Protein AF-A0A519SVS5-F1 (afdb_monomer_lite)

Radius of gyration: 12.11 Å; chains: 1; bounding box: 34×25×26 Å

Sequence (74 aa):
LALSTVKSHLERAYTKGLDLRMHDFLSDSQLAEIAAARAQLGGAPALRDLFDHLREKYDYFQLRLAGIKQQRGR

Secondary structure (DSSP, 8-state):
--HHHHHHHHHHHHHTT----GGGT--HHHHHHHHHHHHHTTSS--HHHHHHHTTT-S-HHHHHHHHHHHHHT-

Foldseek 3Di:
DPPVVVLVVVLVCVLVPHDDPLCVQANPVRLVVLCVLCVVVPNDDDLVSSCVSVVVPHDSSNSSSSVSVVVVVD

pLDDT: mean 81.82, std 8.02, range [48.94, 90.5]

Structure (mmCIF, N/CA/C/O backbone):
data_AF-A0A519SVS5-F1
#
_entry.id   AF-A0A519SVS5-F1
#
loop_
_atom_site.group_PDB
_atom_site.id
_atom_site.type_symbol
_atom_site.label_atom_id
_atom_site.label_alt_id
_atom_site.label_comp_id
_atom_site.label_asym_id
_atom_site.label_entity_id
_atom_site.label_seq_id
_atom_site.pdbx_PDB_ins_code
_atom_site.Cartn_x
_atom_site.Cartn_y
_atom_site.Cartn_z
_atom_site.occupancy
_atom_site.B_iso_or_equiv
_atom_site.auth_seq_id
_atom_site.auth_comp_id
_atom_site.auth_asym_id
_atom_site.auth_atom_id
_atom_site.pdbx_PDB_model_num
ATOM 1 N N . LEU A 1 1 ? 23.482 -7.996 0.005 1.00 54.22 1 LEU A N 1
ATOM 2 C CA . LEU A 1 1 ? 22.580 -7.139 -0.800 1.00 54.22 1 LEU A CA 1
ATOM 3 C C . LEU A 1 1 ? 21.914 -6.133 0.127 1.00 54.22 1 LEU A C 1
ATOM 5 O O . LEU A 1 1 ? 21.515 -6.530 1.214 1.00 54.22 1 LEU A O 1
ATOM 9 N N . ALA A 1 2 ? 21.792 -4.868 -0.274 1.00 74.88 2 ALA A N 1
ATOM 10 C CA . ALA A 1 2 ? 21.015 -3.897 0.493 1.00 74.88 2 ALA A CA 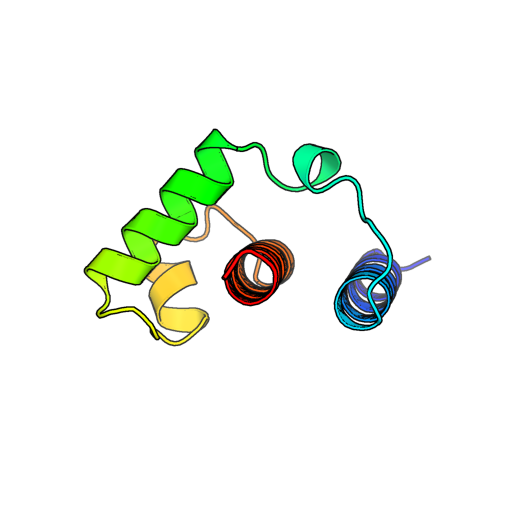1
ATOM 11 C C . ALA A 1 2 ? 19.515 -4.234 0.398 1.00 74.88 2 ALA A C 1
ATOM 13 O O . ALA A 1 2 ? 19.006 -4.502 -0.693 1.00 74.88 2 ALA A O 1
ATOM 14 N N . LEU A 1 3 ? 18.804 -4.208 1.530 1.00 71.50 3 LEU A N 1
ATOM 15 C CA . LEU A 1 3 ? 17.372 -4.533 1.616 1.00 71.50 3 LEU A CA 1
ATOM 16 C C . LEU A 1 3 ? 16.523 -3.675 0.654 1.00 71.50 3 LEU A C 1
ATOM 18 O O . LEU A 1 3 ? 15.564 -4.154 0.051 1.00 71.50 3 LEU A O 1
ATOM 22 N N . SER A 1 4 ? 16.926 -2.419 0.452 1.00 72.50 4 SER A N 1
ATOM 23 C CA . SER A 1 4 ? 16.283 -1.451 -0.444 1.00 72.50 4 SER A CA 1
ATOM 24 C C . SER A 1 4 ? 16.300 -1.887 -1.914 1.00 72.50 4 SER A C 1
ATOM 26 O O . SER A 1 4 ? 15.339 -1.649 -2.648 1.00 72.50 4 SER A O 1
ATOM 28 N N . THR A 1 5 ? 17.364 -2.570 -2.346 1.00 80.31 5 THR A N 1
ATOM 29 C CA . THR A 1 5 ? 17.493 -3.097 -3.711 1.00 80.31 5 THR A CA 1
ATOM 30 C C . THR A 1 5 ? 16.528 -4.258 -3.934 1.00 80.31 5 THR A C 1
ATOM 32 O O . THR A 1 5 ? 15.864 -4.315 -4.967 1.00 80.31 5 THR A O 1
ATOM 35 N N . VAL A 1 6 ? 16.389 -5.145 -2.942 1.00 80.25 6 VAL A N 1
ATOM 36 C CA . VAL A 1 6 ? 15.445 -6.272 -2.995 1.00 80.25 6 VAL A CA 1
ATOM 37 C C . VAL A 1 6 ? 14.002 -5.760 -3.045 1.00 80.25 6 VAL A C 1
ATOM 39 O O . VAL A 1 6 ? 13.257 -6.154 -3.939 1.00 80.25 6 VAL A O 1
ATOM 42 N N . LYS A 1 7 ? 13.633 -4.811 -2.169 1.00 78.94 7 LYS A N 1
ATOM 43 C CA . LYS A 1 7 ? 12.307 -4.160 -2.176 1.00 78.94 7 LYS A CA 1
ATOM 44 C C . LYS A 1 7 ? 11.996 -3.516 -3.540 1.00 78.94 7 LYS A C 1
ATOM 46 O O . LYS A 1 7 ? 10.957 -3.802 -4.127 1.00 78.94 7 LYS A O 1
ATOM 51 N N . SER A 1 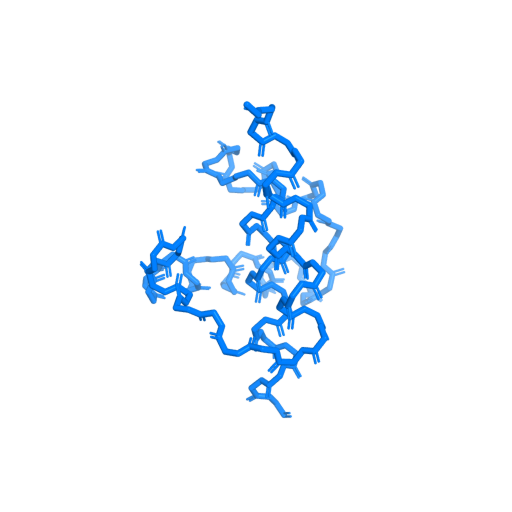8 ? 12.942 -2.769 -4.116 1.00 79.12 8 SER A N 1
ATOM 52 C CA . SER A 1 8 ? 12.760 -2.135 -5.437 1.00 79.12 8 SER A CA 1
ATOM 53 C C . SER A 1 8 ? 12.569 -3.149 -6.575 1.00 79.12 8 SER A C 1
ATOM 55 O O . SER A 1 8 ? 11.777 -2.927 -7.496 1.00 79.12 8 SER A O 1
ATOM 57 N N . HIS A 1 9 ? 13.290 -4.275 -6.538 1.00 81.75 9 HIS A N 1
ATOM 58 C CA . HIS A 1 9 ? 13.112 -5.350 -7.516 1.00 81.75 9 H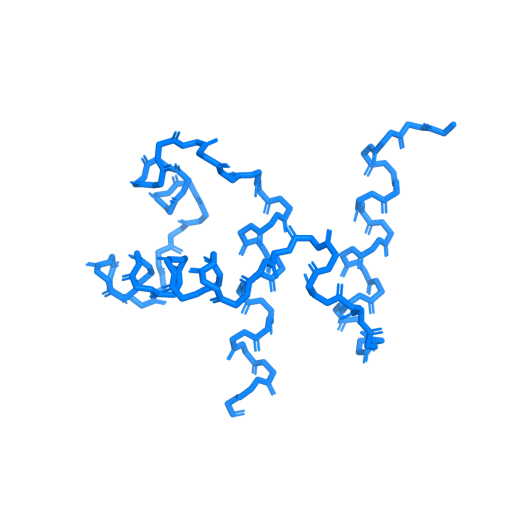IS A CA 1
ATOM 59 C C . HIS A 1 9 ? 11.756 -6.045 -7.368 1.00 81.75 9 HIS A C 1
ATOM 61 O O . HIS A 1 9 ? 11.120 -6.328 -8.384 1.00 81.75 9 HIS A O 1
ATOM 67 N N . LEU A 1 10 ? 11.289 -6.261 -6.136 1.00 79.94 10 LEU A N 1
ATOM 68 C CA . LEU A 1 10 ? 9.970 -6.831 -5.854 1.00 79.94 10 LEU A CA 1
ATOM 69 C C . LEU A 1 10 ? 8.840 -5.902 -6.319 1.00 79.94 10 LEU A C 1
ATOM 71 O O . LEU A 1 10 ? 7.925 -6.363 -6.994 1.00 79.94 10 LEU A O 1
ATOM 75 N N . GLU A 1 11 ? 8.932 -4.592 -6.067 1.00 79.12 11 GLU A N 1
ATOM 76 C CA . GLU A 1 11 ? 7.976 -3.601 -6.595 1.00 79.12 11 GLU A CA 1
ATOM 77 C C . GLU A 1 11 ? 7.880 -3.670 -8.120 1.00 79.12 11 GLU A C 1
ATOM 79 O O . GLU A 1 11 ? 6.786 -3.715 -8.691 1.00 79.12 11 GLU A O 1
ATOM 84 N N . ARG A 1 12 ? 9.035 -3.706 -8.796 1.00 80.94 12 ARG A N 1
ATOM 85 C CA . ARG A 1 12 ? 9.098 -3.817 -10.257 1.00 80.94 12 ARG A CA 1
ATOM 86 C C . ARG A 1 12 ? 8.512 -5.131 -10.752 1.00 80.94 12 ARG A C 1
ATOM 88 O O . ARG A 1 12 ? 7.777 -5.114 -11.733 1.00 80.94 12 ARG A O 1
ATOM 95 N N . ALA A 1 13 ? 8.821 -6.247 -10.097 1.00 81.56 13 ALA A N 1
ATOM 96 C CA . ALA A 1 13 ? 8.262 -7.549 -10.441 1.00 81.56 13 ALA A CA 1
ATOM 97 C C . ALA A 1 13 ? 6.732 -7.543 -10.305 1.00 81.56 13 ALA A C 1
ATOM 99 O O . ALA A 1 13 ? 6.036 -7.957 -11.232 1.00 81.56 13 ALA A O 1
ATOM 100 N N . TYR A 1 14 ? 6.210 -6.978 -9.213 1.00 78.81 14 TYR A N 1
ATOM 101 C CA . TYR A 1 14 ? 4.770 -6.888 -8.988 1.00 78.81 14 TYR A CA 1
ATOM 102 C C . TYR A 1 14 ? 4.067 -6.017 -10.027 1.00 78.81 14 TYR A C 1
ATOM 104 O O . TYR A 1 14 ? 3.033 -6.395 -10.577 1.00 78.81 14 TYR A O 1
ATOM 112 N N . THR A 1 15 ? 4.667 -4.868 -10.342 1.00 74.62 15 THR A N 1
ATOM 113 C CA . THR A 1 15 ? 4.156 -3.934 -11.354 1.00 74.62 15 THR A CA 1
ATOM 114 C C . THR A 1 15 ? 4.176 -4.556 -12.751 1.00 74.62 15 THR A C 1
ATOM 116 O O . THR A 1 15 ? 3.267 -4.329 -13.540 1.00 74.62 15 THR A O 1
ATOM 119 N N . LYS A 1 16 ? 5.183 -5.387 -13.055 1.00 79.00 16 LYS A N 1
ATOM 120 C CA . LYS A 1 16 ? 5.294 -6.130 -14.324 1.00 79.00 16 LYS A CA 1
ATOM 121 C C . LYS A 1 16 ? 4.289 -7.265 -14.473 1.00 79.00 16 LYS A C 1
ATOM 123 O O . LYS A 1 16 ? 4.226 -7.888 -15.527 1.00 79.00 16 LYS A O 1
ATOM 128 N N . GLY A 1 17 ? 3.523 -7.540 -13.432 1.00 71.31 17 GLY A N 1
ATOM 129 C CA . GLY A 1 17 ? 2.440 -8.490 -13.493 1.00 71.31 17 GLY A CA 1
ATOM 130 C C . GLY A 1 17 ? 2.741 -9.839 -12.855 1.00 71.31 17 GLY A C 1
ATOM 131 O O . GLY A 1 17 ? 1.828 -10.661 -12.799 1.00 71.31 17 GLY A O 1
ATOM 132 N N . LEU A 1 18 ? 3.955 -10.053 -12.332 1.00 76.56 18 LEU A N 1
ATOM 133 C CA . LEU A 1 18 ? 4.278 -11.284 -11.618 1.00 76.56 18 LEU A CA 1
ATOM 134 C C . LEU A 1 18 ? 3.421 -11.406 -10.357 1.00 76.56 18 LEU A C 1
ATOM 136 O O . LEU A 1 18 ? 3.224 -10.431 -9.624 1.00 76.56 18 LEU A O 1
ATOM 140 N N . ASP A 1 19 ? 2.914 -12.613 -10.127 1.00 69.31 19 ASP A N 1
ATOM 141 C CA . ASP A 1 19 ? 2.161 -12.940 -8.926 1.00 69.31 19 ASP A CA 1
ATOM 142 C C . ASP A 1 19 ? 3.139 -13.038 -7.754 1.00 69.31 19 ASP A C 1
ATOM 144 O O . ASP A 1 19 ? 3.889 -14.003 -7.601 1.00 69.31 19 ASP A O 1
ATOM 148 N N . LEU A 1 20 ? 3.212 -11.966 -6.970 1.00 74.62 20 LEU A N 1
ATOM 149 C CA . LEU A 1 20 ? 3.870 -12.016 -5.676 1.00 74.62 20 LEU A CA 1
ATOM 150 C C . LEU A 1 20 ? 2.862 -12.512 -4.662 1.00 74.62 20 LEU A C 1
ATOM 152 O O . LEU A 1 20 ? 1.734 -12.015 -4.610 1.00 74.62 20 LEU A O 1
ATOM 156 N N . ARG A 1 21 ? 3.318 -13.429 -3.806 1.00 77.44 21 ARG A N 1
ATOM 157 C CA . ARG A 1 21 ? 2.598 -13.831 -2.601 1.00 77.44 21 ARG A CA 1
ATOM 158 C C . ARG A 1 21 ? 2.458 -12.612 -1.700 1.00 77.44 21 ARG A C 1
ATOM 160 O O . ARG A 1 21 ? 3.277 -12.360 -0.831 1.00 77.44 21 ARG A O 1
ATOM 167 N N . MET A 1 22 ? 1.417 -11.825 -1.937 1.00 76.25 22 MET A N 1
ATOM 168 C CA . MET A 1 22 ? 1.104 -10.618 -1.175 1.00 76.25 22 MET A CA 1
ATOM 169 C C . MET A 1 22 ? 1.056 -10.905 0.320 1.00 76.25 22 MET A C 1
ATOM 171 O O . MET A 1 22 ? 1.544 -10.098 1.096 1.00 76.25 22 MET A O 1
ATOM 175 N N . HIS A 1 23 ? 0.571 -12.092 0.684 1.00 78.69 23 HIS A N 1
ATOM 176 C CA . HIS A 1 23 ? 0.484 -12.584 2.053 1.00 78.69 23 HIS A CA 1
ATOM 177 C C . HIS A 1 23 ? 1.834 -12.668 2.795 1.00 78.69 23 HIS A C 1
ATOM 179 O O . HIS A 1 23 ? 1.829 -12.628 4.019 1.00 78.69 23 HIS A O 1
ATOM 185 N N . ASP A 1 24 ? 2.969 -12.743 2.083 1.00 82.19 24 ASP A N 1
ATOM 186 C CA . ASP A 1 24 ? 4.322 -12.689 2.673 1.00 82.19 24 ASP A CA 1
ATOM 187 C C . ASP A 1 24 ? 4.693 -11.270 3.146 1.00 82.19 24 ASP A C 1
ATOM 189 O O . ASP A 1 24 ? 5.547 -11.094 4.011 1.00 82.19 24 ASP A O 1
ATOM 193 N N . PHE A 1 25 ? 4.055 -10.240 2.579 1.00 82.38 25 PHE A N 1
ATOM 194 C CA . PHE A 1 25 ? 4.358 -8.830 2.855 1.00 82.38 25 PHE A CA 1
ATOM 195 C C . PHE A 1 25 ? 3.236 -8.114 3.608 1.00 82.38 25 PHE A C 1
ATOM 197 O O . PHE A 1 25 ? 3.499 -7.208 4.400 1.00 82.38 25 PHE A O 1
ATOM 204 N N . LEU A 1 26 ? 1.993 -8.480 3.302 1.00 85.69 26 LEU A N 1
ATOM 205 C CA . LEU A 1 26 ? 0.765 -7.913 3.829 1.00 85.69 26 LEU A CA 1
ATOM 206 C C . LEU A 1 26 ? -0.311 -9.000 3.912 1.00 85.69 26 LEU A C 1
ATOM 208 O O . LEU A 1 26 ? -0.749 -9.533 2.890 1.00 85.69 26 LEU A O 1
ATOM 212 N N . SER A 1 27 ? -0.791 -9.284 5.118 1.00 87.56 27 SER A N 1
ATOM 213 C CA . SER A 1 27 ? -1.971 -10.130 5.318 1.00 87.56 27 SER A CA 1
ATOM 214 C C . SER A 1 27 ? -3.233 -9.457 4.772 1.00 87.56 27 SER A C 1
ATOM 216 O O . SER A 1 27 ? -3.308 -8.228 4.679 1.00 87.56 27 SER A O 1
ATOM 218 N N . ASP A 1 28 ? -4.278 -10.238 4.494 1.00 85.75 28 ASP A N 1
ATOM 219 C CA . ASP A 1 28 ? -5.556 -9.683 4.023 1.00 85.75 28 ASP A CA 1
ATOM 220 C C . ASP A 1 28 ? -6.168 -8.674 5.009 1.00 85.75 28 ASP A C 1
ATOM 222 O O . ASP A 1 28 ? -6.720 -7.662 4.584 1.00 85.75 28 ASP A O 1
ATOM 226 N N . SER A 1 29 ? -5.977 -8.868 6.320 1.00 88.06 29 SER A N 1
ATOM 227 C CA . SER A 1 29 ? -6.396 -7.884 7.330 1.00 88.06 29 SER A CA 1
ATOM 228 C C . SER A 1 29 ? -5.655 -6.551 7.195 1.00 88.06 29 SER A C 1
ATOM 230 O O . SER A 1 29 ? -6.265 -5.498 7.345 1.00 88.06 29 SER A O 1
ATOM 232 N N . GLN A 1 30 ? -4.352 -6.577 6.894 1.00 89.12 30 GLN A N 1
ATOM 233 C CA . GLN A 1 30 ? -3.548 -5.362 6.719 1.00 89.12 30 GLN A CA 1
ATOM 234 C C . GLN A 1 30 ? -3.927 -4.648 5.420 1.00 89.12 30 GLN A C 1
ATOM 236 O O . GLN A 1 30 ? -4.045 -3.427 5.388 1.00 89.12 30 GLN A O 1
ATOM 241 N N . LEU A 1 31 ? -4.186 -5.409 4.355 1.00 87.62 31 LEU A N 1
ATOM 242 C CA . LEU A 1 31 ? -4.710 -4.869 3.103 1.00 87.62 31 LEU A CA 1
ATOM 243 C C . LEU A 1 31 ? -6.074 -4.205 3.294 1.00 87.62 31 LEU A C 1
ATOM 245 O O . LEU A 1 31 ? -6.293 -3.125 2.751 1.00 87.62 31 LEU A O 1
ATOM 249 N N . ALA A 1 32 ? -6.968 -4.819 4.072 1.00 88.38 32 ALA A N 1
ATOM 250 C CA . ALA A 1 32 ? -8.260 -4.236 4.413 1.00 88.38 32 ALA A CA 1
ATOM 251 C C . ALA A 1 32 ? -8.100 -2.947 5.235 1.00 88.38 32 ALA A C 1
ATOM 253 O O . ALA A 1 32 ? -8.770 -1.960 4.943 1.00 88.38 32 ALA A O 1
ATOM 254 N N . GLU A 1 33 ? -7.169 -2.920 6.195 1.00 90.31 33 GLU A N 1
ATOM 255 C CA . GLU A 1 33 ? -6.811 -1.724 6.971 1.00 90.31 33 GLU A CA 1
ATOM 256 C C . GLU A 1 33 ? -6.344 -0.581 6.055 1.00 90.31 33 GLU A C 1
ATOM 258 O O . GLU A 1 33 ? -6.865 0.532 6.125 1.00 90.31 33 GLU A O 1
ATOM 263 N N . ILE A 1 34 ? -5.406 -0.870 5.145 1.00 89.06 34 ILE A N 1
ATOM 264 C CA . ILE A 1 34 ? -4.866 0.107 4.194 1.00 89.06 34 ILE A CA 1
ATOM 265 C C . ILE A 1 34 ? -5.962 0.582 3.232 1.00 89.06 34 ILE A C 1
ATOM 267 O O . ILE A 1 34 ? -6.068 1.776 2.958 1.00 89.06 34 ILE A O 1
ATOM 271 N N . ALA A 1 35 ? -6.806 -0.324 2.734 1.00 87.31 35 ALA A N 1
ATOM 272 C CA . ALA A 1 35 ? -7.919 0.018 1.855 1.00 87.31 35 ALA A CA 1
ATOM 273 C C . ALA A 1 35 ? -8.967 0.892 2.563 1.00 87.31 35 ALA A C 1
ATOM 275 O O . ALA A 1 35 ? -9.456 1.855 1.970 1.00 87.31 35 ALA A O 1
ATOM 276 N N . ALA A 1 36 ? -9.278 0.599 3.828 1.00 89.81 36 ALA A N 1
ATOM 277 C CA . ALA A 1 36 ? -10.192 1.387 4.646 1.00 89.81 36 ALA A CA 1
ATOM 278 C C . ALA A 1 36 ? -9.626 2.782 4.933 1.00 89.81 36 ALA A C 1
ATOM 280 O O . ALA A 1 36 ? -10.321 3.772 4.717 1.00 89.81 36 ALA A O 1
ATOM 281 N N . ALA A 1 37 ? -8.355 2.878 5.332 1.00 90.38 37 ALA A N 1
ATOM 282 C CA . ALA A 1 37 ? -7.659 4.153 5.502 1.00 90.38 37 ALA A CA 1
ATOM 283 C C . ALA A 1 37 ? -7.682 4.976 4.206 1.00 90.38 37 ALA A C 1
ATOM 285 O O . ALA A 1 37 ? -8.005 6.161 4.203 1.00 90.38 37 ALA A O 1
ATOM 286 N N . ARG A 1 38 ? -7.436 4.324 3.069 1.00 87.25 38 ARG A N 1
ATOM 287 C CA . ARG A 1 38 ? -7.486 4.970 1.760 1.00 87.25 38 ARG A CA 1
ATOM 288 C C . ARG A 1 38 ? -8.881 5.489 1.414 1.00 87.25 38 ARG A C 1
ATOM 290 O O . ARG A 1 38 ? -8.996 6.582 0.869 1.00 87.25 38 ARG A O 1
ATOM 297 N N . ALA A 1 39 ? -9.929 4.731 1.735 1.00 87.12 39 ALA A N 1
ATOM 298 C CA . ALA A 1 39 ? -11.316 5.148 1.547 1.00 87.12 39 ALA A CA 1
ATOM 299 C C . ALA A 1 39 ? -11.694 6.331 2.457 1.00 87.12 39 ALA A C 1
ATOM 301 O O . ALA A 1 39 ? -12.339 7.264 1.988 1.00 87.12 39 ALA A O 1
ATOM 302 N N . GLN A 1 40 ? -11.236 6.332 3.714 1.00 88.81 40 GLN A N 1
ATOM 303 C CA . GLN A 1 40 ? -11.440 7.437 4.663 1.00 88.81 40 GLN A CA 1
ATOM 304 C C . GLN A 1 40 ? -10.794 8.741 4.179 1.00 88.81 40 GLN A C 1
ATOM 306 O O . GLN A 1 40 ? -11.365 9.812 4.357 1.00 88.81 40 GLN A O 1
ATOM 311 N N . LEU A 1 41 ? -9.644 8.646 3.510 1.00 86.62 41 LEU A N 1
ATOM 312 C CA . LEU A 1 41 ? -8.927 9.792 2.950 1.00 86.62 41 LEU A CA 1
ATOM 313 C C . LEU A 1 41 ? -9.408 10.205 1.538 1.00 86.62 41 LEU A C 1
ATOM 315 O O . LEU A 1 41 ? -8.721 10.955 0.847 1.00 86.62 41 LEU A O 1
ATOM 319 N N . GLY A 1 42 ? -10.559 9.711 1.065 1.00 81.62 42 GLY A N 1
ATOM 320 C CA . GLY A 1 42 ? -11.135 10.116 -0.228 1.00 81.62 42 GLY A CA 1
ATOM 321 C C . GLY A 1 42 ? -10.707 9.268 -1.434 1.00 81.62 42 GLY A C 1
ATOM 322 O O . GLY A 1 42 ? -10.800 9.705 -2.578 1.00 81.62 42 GLY A O 1
ATOM 323 N N . GLY A 1 43 ? -10.232 8.042 -1.209 1.00 73.44 43 GLY A N 1
ATOM 324 C CA . GLY A 1 43 ? -10.002 7.020 -2.238 1.00 73.44 43 GLY A CA 1
ATOM 325 C C . GLY A 1 43 ? -8.657 7.107 -2.967 1.00 73.44 43 GLY A C 1
ATOM 326 O O . GLY A 1 43 ? -8.068 6.069 -3.282 1.00 73.44 43 GLY A O 1
ATOM 327 N N . ALA A 1 44 ? -8.121 8.309 -3.186 1.00 76.44 44 ALA A N 1
ATOM 328 C CA . ALA A 1 44 ? -6.807 8.518 -3.803 1.00 76.44 44 ALA A CA 1
ATOM 329 C C . ALA A 1 44 ? -5.876 9.447 -2.989 1.00 76.44 44 ALA A C 1
ATOM 331 O O . ALA A 1 44 ? -5.308 10.375 -3.564 1.00 76.44 44 ALA A O 1
ATOM 332 N N . PRO A 1 45 ? -5.683 9.211 -1.676 1.00 83.62 45 PRO A N 1
ATOM 333 C CA . PRO A 1 45 ? -4.728 9.982 -0.883 1.00 83.62 45 PRO A CA 1
ATOM 334 C C . PRO A 1 45 ? -3.295 9.825 -1.383 1.00 83.62 45 PRO A C 1
ATOM 336 O O . PRO A 1 45 ? -2.941 8.811 -2.003 1.00 83.62 45 PRO A O 1
ATOM 339 N N . ALA A 1 46 ? -2.446 10.797 -1.044 1.00 85.75 46 ALA A N 1
ATOM 340 C CA . ALA A 1 46 ? -1.018 10.634 -1.236 1.00 85.75 46 ALA A CA 1
ATOM 341 C C . ALA A 1 46 ? -0.492 9.526 -0.311 1.00 85.75 46 ALA A C 1
ATOM 343 O O . ALA A 1 46 ? -1.015 9.283 0.778 1.00 85.75 46 ALA A O 1
ATOM 344 N N . LEU A 1 47 ? 0.596 8.869 -0.723 1.00 85.62 47 LEU A N 1
ATOM 345 C CA . LEU A 1 47 ? 1.260 7.857 0.109 1.00 85.62 47 LEU A CA 1
ATOM 346 C C . LEU A 1 47 ? 1.660 8.416 1.479 1.00 85.62 47 LEU A C 1
ATOM 348 O O . LEU A 1 47 ? 1.590 7.688 2.459 1.00 85.62 47 LEU A O 1
ATOM 352 N N . ARG A 1 48 ? 2.046 9.697 1.541 1.00 87.31 48 ARG A N 1
ATOM 353 C CA . ARG A 1 48 ? 2.389 10.379 2.792 1.00 87.31 48 ARG A CA 1
ATOM 354 C C . ARG A 1 48 ? 1.192 10.468 3.739 1.00 87.31 48 ARG A C 1
ATOM 356 O O . ARG A 1 48 ? 1.349 10.123 4.899 1.00 87.31 48 ARG A O 1
ATOM 363 N N . ASP A 1 49 ? 0.024 10.881 3.251 1.00 89.81 49 ASP A N 1
ATOM 364 C CA . ASP A 1 49 ? -1.178 10.994 4.090 1.00 89.81 49 ASP A CA 1
ATOM 365 C C . ASP A 1 49 ? -1.608 9.624 4.610 1.00 89.81 49 ASP A C 1
ATOM 367 O O . ASP A 1 49 ? -1.950 9.467 5.773 1.00 89.81 49 ASP A O 1
ATOM 371 N N . LEU A 1 50 ? -1.533 8.602 3.754 1.00 88.56 50 LEU A N 1
ATOM 372 C CA . LEU A 1 50 ? -1.841 7.229 4.141 1.00 88.56 50 LEU A CA 1
ATOM 373 C C . LEU A 1 50 ? -0.843 6.690 5.178 1.00 88.56 50 LEU A C 1
ATOM 375 O O . LEU A 1 50 ? -1.238 5.988 6.103 1.00 88.56 50 LEU A O 1
ATOM 379 N N . PHE A 1 51 ? 0.438 7.024 5.028 1.00 89.94 51 PHE A N 1
ATOM 380 C CA . PHE A 1 51 ? 1.500 6.662 5.964 1.00 89.94 51 PHE A CA 1
ATOM 381 C C . PHE A 1 51 ? 1.301 7.320 7.334 1.00 89.94 51 PHE A C 1
ATOM 383 O O . PHE A 1 51 ? 1.365 6.631 8.352 1.00 89.94 51 PHE A O 1
ATOM 390 N N . ASP A 1 52 ? 0.985 8.615 7.352 1.00 90.50 52 ASP A N 1
ATOM 391 C CA . ASP A 1 52 ? 0.689 9.376 8.569 1.00 90.50 52 ASP A CA 1
ATOM 392 C C . ASP A 1 52 ? -0.588 8.865 9.261 1.00 90.50 52 ASP A C 1
ATOM 394 O O . ASP A 1 52 ? -0.582 8.548 10.451 1.00 90.50 52 ASP A O 1
ATOM 398 N N . HIS A 1 53 ? -1.656 8.638 8.488 1.00 90.00 53 HIS A N 1
ATOM 399 C CA . HIS A 1 53 ? -2.930 8.102 8.983 1.00 90.00 53 HIS A CA 1
ATOM 400 C C . HIS A 1 53 ? -2.782 6.713 9.607 1.00 90.00 53 HIS A C 1
ATOM 402 O O . HIS A 1 53 ? -3.400 6.401 10.625 1.00 90.00 53 HIS A O 1
ATOM 408 N N . LEU A 1 54 ? -1.930 5.874 9.016 1.00 89.62 54 LEU A N 1
ATOM 409 C CA . LEU A 1 54 ? -1.605 4.545 9.533 1.00 89.62 54 LEU A CA 1
ATOM 410 C C . LEU A 1 54 ? -0.530 4.583 10.629 1.00 89.62 54 LEU A C 1
ATOM 412 O O . LEU A 1 54 ? -0.069 3.522 11.051 1.00 89.62 54 LEU A O 1
ATOM 416 N N . ARG A 1 55 ? -0.149 5.775 11.111 1.00 88.31 55 ARG A N 1
ATOM 417 C CA . ARG A 1 55 ? 0.862 6.000 12.154 1.00 88.31 55 ARG A CA 1
ATOM 418 C C . ARG A 1 55 ? 2.171 5.275 11.873 1.00 88.31 55 ARG A C 1
ATOM 420 O O . ARG A 1 55 ? 2.721 4.624 12.758 1.00 88.31 55 ARG A O 1
ATOM 427 N N . GLU A 1 56 ? 2.617 5.319 10.620 1.00 86.81 56 GLU A N 1
AT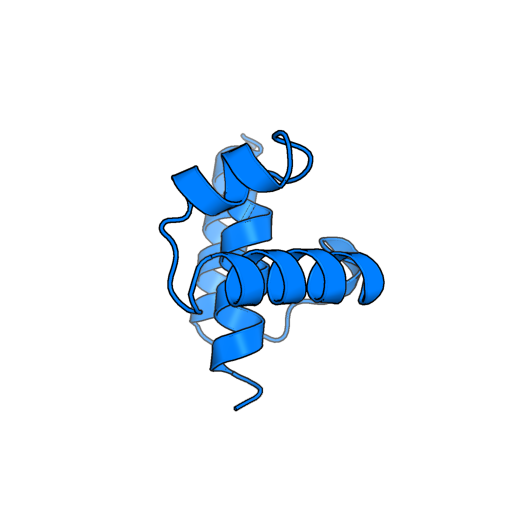OM 428 C CA . GLU A 1 56 ? 3.890 4.729 10.192 1.00 86.81 56 GLU A CA 1
ATOM 429 C C . GLU A 1 56 ? 3.975 3.207 10.435 1.00 86.81 56 GLU A C 1
ATOM 431 O O . GLU A 1 56 ? 5.049 2.611 10.386 1.00 86.81 56 GLU A O 1
ATOM 436 N N . LYS A 1 57 ? 2.831 2.544 10.667 1.00 87.56 57 LYS A N 1
ATOM 437 C CA . LYS A 1 57 ? 2.738 1.095 10.911 1.00 87.56 57 LYS A CA 1
ATOM 438 C C . LYS A 1 57 ? 3.206 0.267 9.713 1.00 87.56 57 LYS A C 1
ATOM 440 O O . LYS A 1 57 ? 3.580 -0.893 9.877 1.00 87.56 57 LYS A O 1
ATOM 445 N N . TYR A 1 58 ? 3.165 0.853 8.518 1.00 87.75 58 TYR A N 1
ATOM 446 C CA . TYR A 1 58 ? 3.540 0.215 7.263 1.00 87.75 58 TYR A CA 1
ATOM 447 C C . TYR A 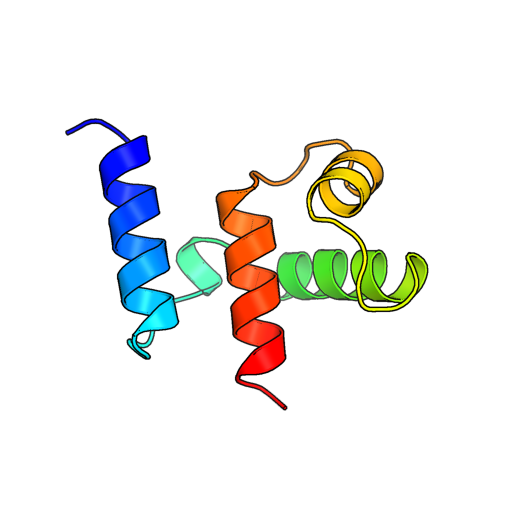1 58 ? 4.553 1.069 6.512 1.00 87.75 58 TYR A C 1
ATOM 449 O O . TYR A 1 58 ? 4.384 2.279 6.394 1.00 87.75 58 TYR A O 1
ATOM 457 N N . ASP A 1 59 ? 5.555 0.426 5.921 1.00 87.75 59 ASP A N 1
ATOM 458 C CA . ASP A 1 59 ? 6.518 1.088 5.042 1.00 87.75 59 ASP A CA 1
ATOM 459 C C . ASP A 1 59 ? 5.862 1.581 3.739 1.00 87.75 59 ASP A C 1
ATOM 461 O O . ASP A 1 59 ? 4.922 0.972 3.218 1.00 87.75 59 ASP A O 1
ATOM 465 N N . TYR A 1 60 ? 6.472 2.582 3.094 1.00 86.56 60 TYR A N 1
ATOM 466 C CA . TYR A 1 60 ? 6.103 3.024 1.738 1.00 86.56 60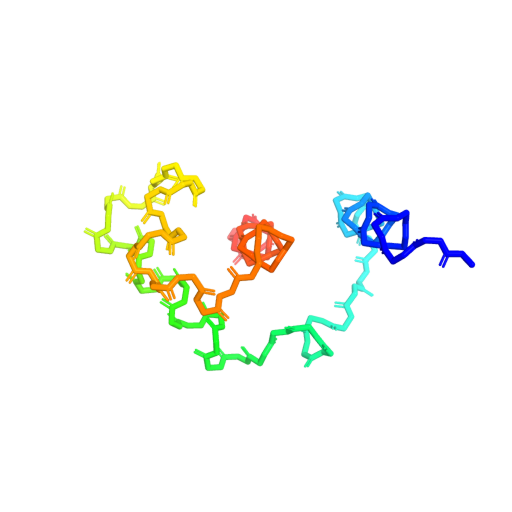 TYR A CA 1
ATOM 467 C C . TYR A 1 60 ? 6.002 1.872 0.725 1.00 86.56 60 TYR A C 1
ATOM 469 O O . TYR A 1 60 ? 5.113 1.876 -0.126 1.00 86.56 60 TYR A O 1
ATOM 477 N N . PHE A 1 61 ? 6.881 0.869 0.833 1.00 85.38 61 PHE A N 1
ATOM 478 C CA . PHE A 1 61 ? 6.846 -0.338 0.002 1.00 85.38 61 PHE A CA 1
ATOM 479 C C . PHE A 1 61 ? 5.515 -1.091 0.141 1.00 85.38 61 PHE A C 1
ATOM 481 O O . PHE A 1 61 ? 4.889 -1.437 -0.860 1.00 85.38 61 PHE A O 1
ATOM 488 N N . GLN A 1 62 ? 5.058 -1.309 1.376 1.00 87.31 62 GLN A N 1
ATOM 489 C CA . GLN A 1 62 ? 3.816 -2.023 1.663 1.00 87.31 62 GLN A CA 1
ATOM 490 C C . GLN A 1 62 ? 2.603 -1.226 1.180 1.00 87.31 62 GLN A C 1
ATOM 492 O O . GLN A 1 62 ? 1.748 -1.768 0.480 1.00 87.31 62 GLN A O 1
ATOM 497 N N . LEU A 1 63 ? 2.565 0.077 1.467 1.00 87.88 63 LEU A N 1
ATOM 498 C CA . LEU A 1 63 ? 1.491 0.959 1.003 1.00 87.88 63 LEU A CA 1
ATOM 499 C C . LEU A 1 63 ? 1.379 0.964 -0.526 1.00 87.88 63 LEU A C 1
ATOM 501 O O . LEU A 1 63 ? 0.279 0.911 -1.083 1.00 87.88 63 LEU A O 1
ATOM 505 N N . ARG A 1 64 ? 2.522 0.964 -1.221 1.00 85.62 64 ARG A N 1
ATOM 506 C CA . ARG A 1 64 ? 2.555 0.887 -2.680 1.00 85.62 64 ARG A CA 1
ATOM 507 C C . ARG A 1 64 ? 2.069 -0.463 -3.194 1.00 85.62 64 ARG A C 1
ATOM 509 O O . ARG A 1 64 ? 1.267 -0.487 -4.125 1.00 85.62 64 ARG A O 1
ATOM 516 N N . LEU A 1 65 ? 2.503 -1.566 -2.578 1.00 85.31 65 LEU A N 1
ATOM 517 C CA . LEU A 1 65 ? 2.028 -2.910 -2.914 1.00 85.31 65 LEU A CA 1
ATOM 518 C C . LEU A 1 65 ? 0.502 -2.998 -2.790 1.00 85.31 65 LEU A C 1
ATOM 520 O O . LEU A 1 65 ? -0.167 -3.410 -3.739 1.00 85.31 65 LEU A O 1
ATOM 524 N N . ALA A 1 66 ? -0.049 -2.557 -1.657 1.00 86.62 66 ALA A N 1
ATOM 525 C CA . ALA A 1 66 ? -1.488 -2.539 -1.413 1.00 86.62 66 ALA A CA 1
ATOM 526 C C . ALA A 1 66 ? -2.232 -1.743 -2.496 1.00 86.62 66 ALA A C 1
ATOM 528 O O . ALA A 1 66 ? -3.242 -2.205 -3.031 1.00 86.62 66 ALA A O 1
ATOM 529 N N . GLY A 1 67 ? -1.684 -0.587 -2.884 1.00 83.19 67 GLY A N 1
ATOM 530 C CA . GLY A 1 67 ? -2.236 0.233 -3.955 1.00 83.19 67 GLY A CA 1
ATOM 531 C C . GLY A 1 67 ? -2.254 -0.462 -5.318 1.00 83.19 67 GLY A C 1
ATOM 532 O O . GLY A 1 67 ? -3.263 -0.378 -6.018 1.00 83.19 67 GLY A O 1
ATOM 533 N N . ILE A 1 68 ? -1.183 -1.179 -5.676 1.00 81.62 68 ILE A N 1
ATOM 534 C CA . ILE A 1 68 ? -1.106 -1.949 -6.929 1.00 81.62 68 ILE A CA 1
ATOM 535 C C . ILE A 1 68 ? -2.088 -3.133 -6.893 1.00 81.62 68 ILE A C 1
ATOM 537 O O . ILE A 1 68 ? -2.778 -3.371 -7.883 1.00 81.62 68 ILE A O 1
ATOM 541 N N . LYS A 1 69 ? -2.222 -3.843 -5.758 1.00 80.62 69 LYS A N 1
ATOM 542 C CA . LYS A 1 69 ? -3.199 -4.945 -5.605 1.00 80.62 69 LYS A CA 1
ATOM 543 C C . LYS A 1 69 ? -4.625 -4.454 -5.853 1.00 80.62 69 LYS A C 1
ATOM 545 O O . LYS A 1 69 ? -5.370 -5.081 -6.599 1.00 80.62 69 LYS A O 1
ATOM 550 N N . GLN A 1 70 ? -4.978 -3.305 -5.274 1.00 75.31 70 GLN A N 1
ATOM 551 C CA . GLN A 1 70 ? -6.286 -2.671 -5.457 1.00 75.31 70 GLN A CA 1
ATOM 552 C C . GLN A 1 70 ? -6.572 -2.282 -6.913 1.00 75.31 70 GLN A C 1
ATOM 554 O O . GLN A 1 70 ? -7.720 -2.350 -7.335 1.00 75.31 70 GLN A O 1
ATOM 559 N N . GLN A 1 71 ? -5.555 -1.864 -7.673 1.00 72.88 71 GLN A N 1
ATOM 560 C CA . GLN A 1 71 ? -5.708 -1.530 -9.094 1.00 72.88 71 GLN A CA 1
ATOM 561 C C . GLN A 1 71 ? -5.859 -2.769 -9.984 1.00 72.88 71 GLN A C 1
ATOM 563 O O . GLN A 1 71 ? -6.515 -2.683 -11.013 1.00 72.88 71 GLN A O 1
ATOM 568 N N . ARG A 1 72 ? -5.261 -3.908 -9.607 1.00 69.94 72 ARG A N 1
ATOM 569 C CA . ARG A 1 72 ? -5.340 -5.164 -10.378 1.00 69.94 72 ARG A CA 1
ATOM 570 C C . ARG A 1 72 ? -6.593 -5.990 -10.080 1.00 69.94 72 ARG A C 1
ATOM 572 O O . ARG A 1 72 ? -6.966 -6.814 -10.901 1.00 69.94 72 ARG A O 1
ATOM 579 N N . GLY A 1 73 ? -7.209 -5.805 -8.912 1.00 62.31 73 GLY A N 1
ATOM 580 C CA . GLY A 1 73 ? -8.434 -6.505 -8.510 1.00 62.31 73 GLY A CA 1
ATOM 581 C C . GLY A 1 73 ? -9.739 -5.818 -8.928 1.00 62.31 73 GLY A C 1
ATOM 582 O O . GLY A 1 73 ? -10.782 -6.190 -8.396 1.00 62.31 73 GLY A O 1
ATOM 583 N N . ARG A 1 74 ? -9.684 -4.799 -9.794 1.00 48.94 74 ARG A N 1
ATOM 584 C CA . ARG A 1 74 ? -10.830 -3.986 -10.216 1.00 48.94 74 ARG A CA 1
ATOM 585 C C . ARG A 1 74 ? -11.091 -4.123 -11.709 1.00 48.94 74 ARG A C 1
ATOM 587 O O . ARG A 1 74 ? -10.097 -4.257 -12.454 1.00 48.94 74 ARG A O 1
#